Protein AF-A0A1V6C6Y3-F1 (afdb_monomer)

Radius of gyration: 15.86 Å; Cα contacts (8 Å, |Δi|>4): 71; chains: 1; bounding box: 39×16×42 Å

Secondary structure (DSSP, 8-state):
--HHHHHHHHHHHTT--HHHHHHHHHHHHHHHHHHHHHHHHHHHHH-HHHHHHHHHHHHHHHHHHHHHHHHHHHHHH-

Foldseek 3Di:
DDPLVVVLVVCVVVVHALVVLLVLLVVLVVLLVVLVVVLVVCCVPPNDVRSVVSNVVSVVSNVSSVSSNVSSVVRVVD

Structure (mmCIF, N/CA/C/O backbone):
data_AF-A0A1V6C6Y3-F1
#
_entry.id   AF-A0A1V6C6Y3-F1
#
loop_
_atom_site.group_PDB
_atom_site.id
_atom_site.type_symbol
_atom_site.label_atom_id
_atom_site.label_alt_id
_atom_site.label_comp_id
_atom_site.label_asym_id
_atom_site.label_entity_id
_atom_site.label_seq_id
_atom_site.pdbx_PDB_ins_code
_atom_site.Cartn_x
_atom_site.Cartn_y
_atom_site.Cartn_z
_atom_site.occupancy
_atom_site.B_iso_or_equiv
_atom_site.auth_seq_id
_atom_site.auth_comp_id
_atom_site.auth_asym_id
_atom_site.auth_atom_id
_atom_site.pdbx_PDB_model_num
ATOM 1 N N . MET A 1 1 ? -25.122 -11.160 10.598 1.00 54.31 1 MET A N 1
ATOM 2 C CA . MET A 1 1 ? -23.947 -10.369 11.029 1.00 54.31 1 MET A CA 1
ATOM 3 C C . MET A 1 1 ? -22.960 -10.296 9.878 1.00 54.31 1 MET A C 1
ATOM 5 O O . MET A 1 1 ? -22.626 -11.340 9.331 1.00 54.31 1 MET A O 1
ATOM 9 N N . SER A 1 2 ? -22.552 -9.093 9.469 1.00 70.75 2 SER A N 1
ATOM 10 C CA . SER A 1 2 ? -21.532 -8.917 8.426 1.00 70.75 2 SER A CA 1
ATOM 11 C C . SER A 1 2 ? -20.145 -9.256 8.992 1.00 70.75 2 SER A C 1
ATOM 13 O O . SER A 1 2 ? -19.909 -9.102 10.191 1.00 70.75 2 SER A O 1
ATOM 15 N N . LEU A 1 3 ? -19.214 -9.712 8.146 1.00 63.50 3 LEU A N 1
ATOM 16 C CA . LEU A 1 3 ? -17.823 -9.989 8.542 1.00 63.50 3 LEU A CA 1
ATOM 17 C C . LEU A 1 3 ? -17.171 -8.792 9.255 1.00 63.50 3 LEU A C 1
ATOM 19 O O . LEU A 1 3 ? -16.377 -8.971 10.176 1.00 63.50 3 LEU A O 1
ATOM 23 N N . HIS A 1 4 ? -17.556 -7.574 8.874 1.00 63.09 4 HIS A N 1
ATOM 24 C CA . HIS A 1 4 ? -17.058 -6.343 9.478 1.00 63.09 4 HIS A CA 1
ATOM 25 C C . HIS A 1 4 ? -17.590 -6.115 10.902 1.00 63.09 4 HIS A C 1
ATOM 27 O O . HIS A 1 4 ? -16.856 -5.573 11.722 1.00 63.09 4 HIS A O 1
ATOM 33 N N . ASP A 1 5 ? -18.809 -6.568 11.222 1.00 63.19 5 ASP A N 1
ATOM 34 C CA . ASP A 1 5 ? -19.363 -6.486 12.588 1.00 63.19 5 ASP A CA 1
ATOM 35 C C . ASP A 1 5 ? -18.633 -7.439 13.531 1.00 63.19 5 ASP A C 1
ATOM 37 O O . ASP A 1 5 ? -18.230 -7.053 14.624 1.00 63.19 5 ASP A O 1
ATOM 41 N N . ASN A 1 6 ? -18.362 -8.662 13.066 1.00 66.56 6 ASN A N 1
ATOM 42 C CA . ASN A 1 6 ? -17.550 -9.624 13.814 1.00 66.56 6 ASN A CA 1
ATOM 43 C C . ASN A 1 6 ? -16.125 -9.103 14.058 1.00 66.56 6 ASN A C 1
ATOM 45 O O . ASN A 1 6 ? -15.562 -9.299 15.132 1.00 66.56 6 ASN A O 1
ATOM 49 N N . LEU A 1 7 ? -15.532 -8.416 13.077 1.00 66.62 7 LEU A N 1
ATOM 50 C CA . LEU A 1 7 ? -14.204 -7.815 13.220 1.00 66.62 7 LEU A CA 1
ATOM 51 C C . LEU A 1 7 ? -14.199 -6.612 14.172 1.00 66.62 7 LEU A C 1
ATOM 53 O O . LEU A 1 7 ? -13.262 -6.485 14.958 1.00 66.62 7 LEU A O 1
ATOM 57 N N . ALA A 1 8 ? -15.231 -5.766 14.144 1.00 64.06 8 ALA A N 1
ATOM 58 C CA . ALA A 1 8 ? -15.385 -4.649 15.077 1.00 64.06 8 ALA A CA 1
ATOM 59 C C . ALA A 1 8 ? -15.594 -5.137 16.521 1.00 64.06 8 ALA A C 1
ATOM 61 O O . ALA A 1 8 ? -14.966 -4.627 17.451 1.00 64.06 8 ALA A O 1
ATOM 62 N N . GLN A 1 9 ? -16.398 -6.184 16.712 1.00 67.44 9 GLN A N 1
ATOM 63 C CA . GLN A 1 9 ? -16.609 -6.803 18.018 1.00 67.44 9 GLN A CA 1
ATOM 64 C C . GLN A 1 9 ? -15.325 -7.462 18.545 1.00 67.44 9 GLN A C 1
ATOM 66 O O . GLN A 1 9 ? -14.911 -7.202 19.673 1.00 67.44 9 GLN A O 1
ATOM 71 N N . LYS A 1 10 ? -14.604 -8.204 17.695 1.00 67.00 10 LYS A N 1
ATOM 72 C CA . LYS A 1 10 ? -13.306 -8.811 18.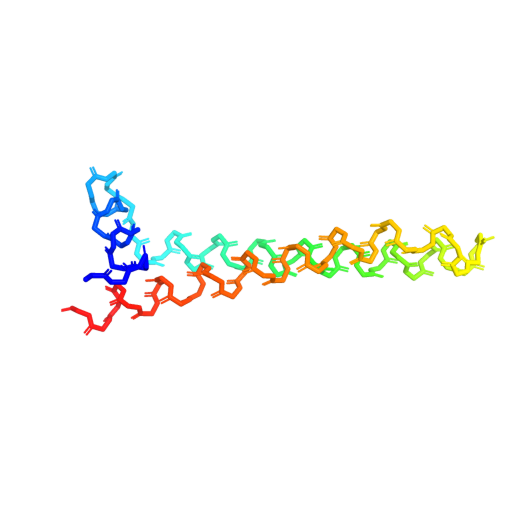037 1.00 67.00 10 LYS A CA 1
ATOM 73 C C . LYS A 1 10 ? -12.212 -7.775 18.318 1.00 67.00 10 LYS A C 1
ATOM 75 O O . LYS A 1 10 ? -11.301 -8.020 19.107 1.00 67.00 10 LYS A O 1
ATOM 80 N N . ALA A 1 11 ? -12.273 -6.614 17.668 1.00 64.00 11 ALA A N 1
ATOM 81 C CA . ALA A 1 11 ? -11.389 -5.490 17.950 1.00 64.00 11 ALA A CA 1
ATOM 82 C C . ALA A 1 11 ? -11.633 -4.912 19.351 1.00 64.00 11 ALA A C 1
ATOM 84 O O . ALA A 1 11 ? -10.666 -4.696 20.084 1.00 64.00 11 ALA A O 1
ATOM 85 N N . ARG A 1 12 ? -12.906 -4.746 19.740 1.00 65.50 12 ARG A N 1
ATOM 86 C CA . ARG A 1 12 ? -13.295 -4.336 21.099 1.00 65.50 12 ARG A CA 1
ATOM 87 C C . ARG A 1 12 ? -12.845 -5.344 22.152 1.00 65.50 12 ARG A C 1
ATOM 89 O O . ARG A 1 12 ? -12.252 -4.937 23.144 1.00 65.50 12 ARG A O 1
ATOM 96 N N . GLU A 1 13 ? -13.033 -6.641 21.909 1.00 70.81 13 GLU A N 1
ATOM 97 C CA . GLU A 1 13 ? -12.556 -7.710 22.805 1.00 70.81 13 GLU A CA 1
ATOM 98 C C . GLU A 1 13 ? -11.032 -7.690 23.004 1.00 70.81 13 GLU A C 1
ATOM 100 O O . GLU A 1 13 ? -10.533 -8.075 24.057 1.00 70.81 13 GLU A O 1
ATOM 105 N N . LYS A 1 14 ? -10.277 -7.202 22.011 1.00 72.50 14 LYS A N 1
ATOM 106 C CA . LYS A 1 14 ? -8.821 -7.013 22.098 1.00 72.50 14 LYS A CA 1
ATOM 107 C C . LYS A 1 14 ? -8.393 -5.642 22.639 1.00 72.50 14 LYS A C 1
ATOM 109 O O . LYS A 1 14 ? -7.200 -5.349 22.622 1.00 72.50 14 LYS A O 1
ATOM 114 N N . GLY A 1 15 ? -9.328 -4.796 23.076 1.00 71.12 15 GLY A N 1
ATOM 115 C CA . GLY A 1 15 ? -9.044 -3.442 23.566 1.00 71.12 15 GLY A CA 1
ATOM 116 C C . GLY A 1 15 ? -8.572 -2.460 22.487 1.00 71.12 15 GLY A C 1
ATOM 117 O O . GLY A 1 15 ? -8.081 -1.381 22.813 1.00 71.12 15 GLY A O 1
ATOM 118 N N . LYS A 1 16 ? -8.703 -2.809 21.201 1.00 69.19 16 LYS A N 1
ATOM 119 C CA . LYS A 1 16 ? -8.296 -1.942 20.091 1.00 69.19 16 LYS A CA 1
ATOM 120 C C . LYS A 1 16 ? -9.384 -0.926 19.769 1.00 69.19 16 LYS A C 1
ATOM 122 O O . LYS A 1 16 ? -10.554 -1.274 19.628 1.00 69.19 16 LYS A O 1
ATOM 127 N N . THR A 1 17 ? -8.988 0.331 19.599 1.00 69.50 17 THR A N 1
ATOM 128 C CA . THR A 1 17 ? -9.907 1.454 19.349 1.00 69.50 17 THR A CA 1
ATOM 129 C C . THR A 1 17 ? -9.936 1.861 17.876 1.00 69.50 17 THR A C 1
ATOM 131 O O . THR A 1 17 ? -9.015 1.569 17.112 1.00 69.50 17 THR A O 1
ATOM 134 N N . ALA A 1 18 ? -10.977 2.595 17.464 1.00 65.50 18 ALA A N 1
ATOM 135 C CA . ALA A 1 18 ? -11.131 3.108 16.096 1.00 65.50 18 ALA A CA 1
ATOM 136 C C . ALA A 1 18 ? -9.909 3.918 15.598 1.00 65.50 18 ALA A C 1
ATOM 138 O O . ALA A 1 18 ? -9.589 3.909 14.405 1.00 65.50 18 ALA A O 1
ATOM 139 N N . SER A 1 19 ? -9.190 4.576 16.514 1.00 66.88 19 SER A N 1
ATOM 140 C CA . SER A 1 19 ? -7.950 5.306 16.225 1.00 66.88 19 SER A CA 1
ATOM 141 C C . SER A 1 19 ? -6.830 4.381 15.728 1.00 66.88 19 SER A C 1
ATOM 143 O O . SER A 1 19 ? -6.139 4.702 14.760 1.00 66.88 19 SER A O 1
ATOM 145 N N . GLU A 1 20 ? -6.692 3.182 16.302 1.00 69.19 20 GLU A N 1
ATOM 146 C CA . GLU A 1 20 ? -5.676 2.214 15.871 1.00 69.19 20 GLU A CA 1
ATOM 147 C C . GLU A 1 20 ? -5.949 1.661 14.469 1.00 69.19 20 GLU A C 1
ATOM 149 O O . GLU A 1 20 ? -5.018 1.497 13.680 1.00 69.19 20 GLU A O 1
ATOM 154 N N . PHE A 1 21 ? -7.217 1.422 14.125 1.00 67.31 21 PHE A N 1
ATOM 155 C CA . PHE A 1 21 ? -7.606 0.989 12.776 1.00 67.31 21 PHE A CA 1
ATOM 156 C C . PHE A 1 21 ? -7.435 2.102 11.743 1.00 67.31 21 PHE A C 1
ATOM 158 O O . PHE A 1 21 ? -7.027 1.840 10.611 1.00 67.31 21 PHE A O 1
ATOM 165 N N . THR A 1 22 ? -7.661 3.353 12.149 1.00 70.88 22 THR A N 1
ATOM 166 C CA . THR A 1 22 ? -7.365 4.524 11.315 1.00 70.88 22 THR A CA 1
ATOM 167 C C . THR A 1 22 ? -5.863 4.632 11.050 1.00 70.88 22 THR A C 1
ATOM 169 O O . THR A 1 22 ? -5.445 4.789 9.904 1.00 70.88 22 THR A O 1
ATOM 172 N N . LYS A 1 23 ? -5.030 4.465 12.084 1.00 73.56 23 LYS A N 1
ATOM 173 C CA . LYS A 1 23 ? -3.568 4.476 11.951 1.00 73.56 23 LYS A CA 1
ATOM 174 C C . LYS A 1 23 ? -3.055 3.319 11.086 1.00 73.56 23 LYS A C 1
ATOM 176 O O . LYS A 1 23 ? -2.176 3.522 10.253 1.00 73.56 23 LYS A O 1
ATOM 181 N N . ALA A 1 24 ? -3.629 2.123 11.228 1.00 71.44 24 ALA A N 1
ATOM 182 C CA . ALA A 1 24 ? -3.323 0.984 10.364 1.00 71.44 24 ALA A CA 1
ATOM 183 C C . ALA A 1 24 ? -3.681 1.278 8.899 1.00 71.44 24 ALA A C 1
ATOM 185 O O . ALA A 1 24 ? -2.860 1.055 8.012 1.00 71.44 24 ALA A O 1
ATOM 186 N N . SER A 1 25 ? -4.858 1.859 8.646 1.00 68.88 25 SER A N 1
ATOM 187 C CA . SER A 1 25 ? -5.273 2.273 7.303 1.00 68.88 25 SER A CA 1
ATOM 188 C C . SER A 1 25 ? -4.294 3.264 6.665 1.00 68.88 25 SER A C 1
ATOM 190 O O . SER A 1 25 ? -3.909 3.083 5.508 1.00 68.88 25 SER A O 1
ATOM 192 N N . GLN A 1 26 ? -3.836 4.261 7.430 1.00 74.00 26 GLN A N 1
ATOM 193 C CA . GLN A 1 26 ? -2.837 5.231 6.973 1.00 74.00 26 GLN A CA 1
ATOM 194 C C . GLN A 1 26 ? -1.480 4.578 6.686 1.00 74.00 26 GLN A C 1
ATOM 196 O O . GLN A 1 26 ? -0.865 4.878 5.665 1.00 74.00 26 GLN A O 1
ATOM 201 N N . ASN A 1 27 ? -1.030 3.645 7.530 1.00 77.56 27 ASN A N 1
ATOM 202 C CA . ASN A 1 27 ? 0.195 2.885 7.271 1.00 77.56 27 ASN A CA 1
ATOM 203 C C . ASN A 1 27 ? 0.094 2.061 5.980 1.00 77.56 27 ASN A C 1
ATOM 205 O O . ASN A 1 27 ? 1.034 2.055 5.187 1.00 77.56 27 ASN A O 1
ATOM 209 N N . HIS A 1 28 ? -1.044 1.407 5.735 1.00 76.88 28 HIS A N 1
ATOM 210 C CA . HIS A 1 28 ? -1.278 0.676 4.489 1.00 76.88 28 HIS A CA 1
ATOM 211 C C . HIS A 1 28 ? -1.342 1.611 3.275 1.00 76.88 28 HIS A C 1
ATOM 213 O O . HIS A 1 28 ? -0.796 1.275 2.228 1.00 76.88 28 HIS A O 1
ATOM 219 N N . ALA A 1 29 ? -1.931 2.803 3.411 1.00 73.88 29 ALA A N 1
ATOM 220 C CA .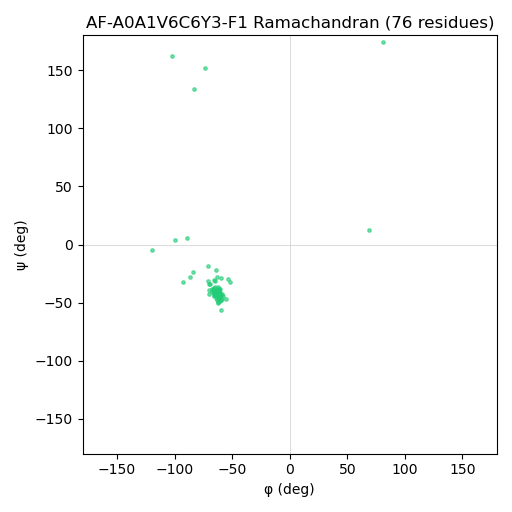 ALA A 1 29 ? -1.927 3.813 2.355 1.00 73.88 29 ALA A CA 1
ATOM 221 C C . ALA A 1 29 ? -0.503 4.304 2.035 1.00 73.88 29 ALA A C 1
ATOM 223 O O . ALA A 1 29 ? -0.144 4.423 0.866 1.00 73.88 29 ALA A O 1
ATOM 224 N N . ASN A 1 30 ? 0.335 4.525 3.052 1.00 77.44 30 ASN A N 1
ATOM 225 C CA . ASN A 1 30 ? 1.734 4.899 2.848 1.00 77.44 30 ASN A CA 1
ATOM 226 C C . ASN A 1 30 ? 2.531 3.765 2.177 1.00 77.44 30 ASN A C 1
ATOM 228 O O . ASN A 1 30 ? 3.297 4.004 1.247 1.00 77.44 30 ASN A O 1
ATOM 232 N N . ALA A 1 31 ? 2.291 2.514 2.582 1.00 74.00 31 ALA A N 1
ATOM 233 C CA . ALA A 1 31 ? 2.886 1.344 1.940 1.00 74.00 31 ALA A CA 1
ATOM 234 C C . ALA A 1 31 ? 2.479 1.227 0.461 1.00 74.00 31 ALA A C 1
ATOM 236 O O . ALA A 1 31 ? 3.332 0.954 -0.380 1.00 74.00 31 ALA A O 1
ATOM 237 N N . THR A 1 32 ? 1.214 1.500 0.122 1.00 75.06 32 THR A N 1
ATOM 238 C CA . THR A 1 32 ? 0.751 1.557 -1.274 1.00 75.06 32 THR A CA 1
ATOM 239 C C . THR A 1 32 ? 1.569 2.548 -2.096 1.00 75.06 32 THR A C 1
ATOM 241 O O . THR A 1 32 ? 2.016 2.206 -3.189 1.00 75.06 32 THR A O 1
ATOM 244 N N . TRP A 1 33 ? 1.795 3.760 -1.581 1.00 80.00 33 TRP A N 1
ATOM 245 C CA . TRP A 1 33 ? 2.603 4.765 -2.277 1.00 80.00 33 TRP A CA 1
ATOM 246 C C . TRP A 1 33 ? 4.043 4.299 -2.489 1.00 80.00 33 TRP A C 1
ATOM 248 O O . TRP A 1 33 ? 4.573 4.443 -3.588 1.00 80.00 33 TRP A O 1
ATOM 258 N N . VAL A 1 34 ? 4.652 3.671 -1.481 1.00 83.75 34 VAL A N 1
ATOM 259 C CA . VAL A 1 34 ? 5.993 3.081 -1.607 1.00 83.75 34 VAL A CA 1
ATOM 260 C C . VAL A 1 34 ? 6.022 2.005 -2.695 1.00 83.75 34 VAL A C 1
ATOM 262 O O . VAL A 1 34 ? 6.893 2.040 -3.564 1.00 83.75 34 VAL A O 1
ATOM 265 N N . PHE A 1 35 ? 5.056 1.083 -2.708 1.00 78.06 35 PHE A N 1
ATOM 266 C CA . PHE A 1 35 ? 4.983 0.041 -3.734 1.00 78.06 35 PHE A CA 1
ATOM 267 C C . PHE A 1 35 ? 4.730 0.604 -5.134 1.00 78.06 35 PHE A C 1
ATOM 269 O O . PHE A 1 35 ? 5.318 0.103 -6.089 1.00 78.06 35 PHE A O 1
ATOM 276 N N . LEU A 1 36 ? 3.928 1.663 -5.269 1.00 78.25 36 LEU A N 1
ATOM 277 C CA . LEU A 1 36 ? 3.725 2.354 -6.545 1.00 78.25 36 LEU A CA 1
ATOM 278 C C . LEU A 1 36 ? 5.010 3.013 -7.056 1.00 78.25 36 LEU A C 1
ATOM 280 O O . LEU A 1 36 ? 5.320 2.900 -8.241 1.00 78.25 36 LEU A O 1
ATOM 284 N N . ILE A 1 37 ? 5.786 3.652 -6.177 1.00 87.06 37 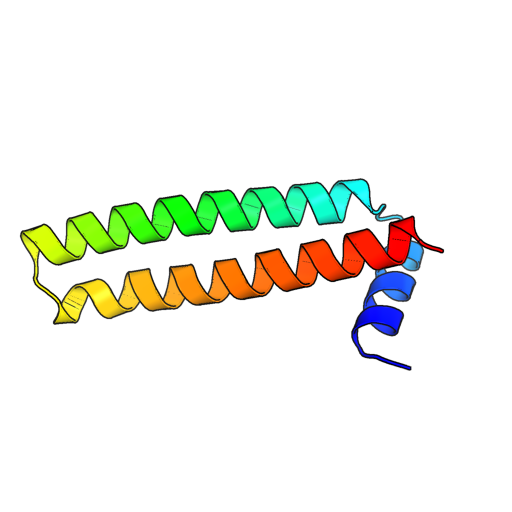ILE A N 1
ATOM 285 C CA . ILE A 1 37 ? 7.083 4.238 -6.543 1.00 87.06 37 ILE A CA 1
ATOM 286 C C . ILE A 1 37 ? 8.053 3.138 -6.988 1.00 87.06 37 ILE A C 1
ATOM 288 O O . ILE A 1 37 ? 8.657 3.248 -8.054 1.00 87.06 37 ILE A O 1
ATOM 292 N N . ILE A 1 38 ? 8.163 2.047 -6.223 1.00 83.50 38 ILE A N 1
ATOM 293 C CA . ILE A 1 38 ? 9.005 0.896 -6.582 1.00 83.50 38 ILE A CA 1
ATOM 294 C C . ILE A 1 38 ? 8.555 0.297 -7.918 1.00 83.50 38 ILE A C 1
ATOM 296 O O . ILE A 1 38 ? 9.393 0.012 -8.769 1.00 83.50 38 ILE A O 1
ATOM 300 N N . ALA A 1 39 ? 7.248 0.144 -8.139 1.00 77.12 39 ALA A N 1
ATOM 301 C CA . ALA A 1 39 ? 6.708 -0.330 -9.407 1.00 77.12 39 ALA A CA 1
ATOM 302 C C . ALA A 1 39 ? 7.104 0.578 -10.575 1.00 77.12 39 ALA A C 1
ATOM 304 O O . ALA A 1 39 ? 7.516 0.069 -11.615 1.00 77.12 39 ALA A O 1
ATOM 305 N N . GLY A 1 40 ? 7.040 1.901 -10.396 1.00 80.31 40 GLY A N 1
ATOM 306 C CA . GLY A 1 40 ? 7.498 2.873 -11.389 1.00 80.31 40 GLY A CA 1
ATOM 307 C C . GLY A 1 40 ? 8.991 2.740 -11.700 1.00 80.31 40 GLY A C 1
ATOM 308 O O . GLY A 1 40 ? 9.371 2.710 -12.869 1.00 80.31 40 GLY A O 1
ATOM 309 N N . ILE A 1 41 ? 9.83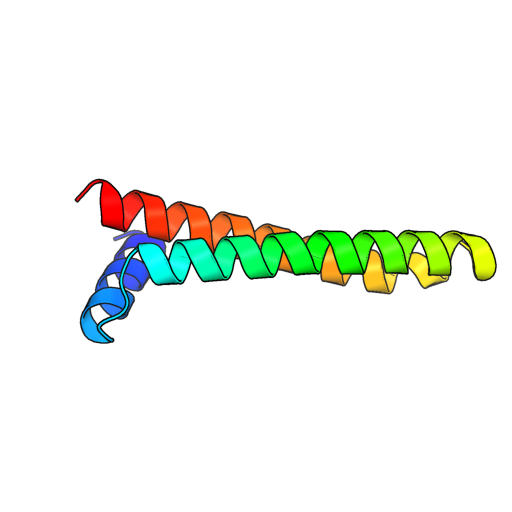3 2.580 -10.673 1.00 88.06 41 ILE A N 1
ATOM 31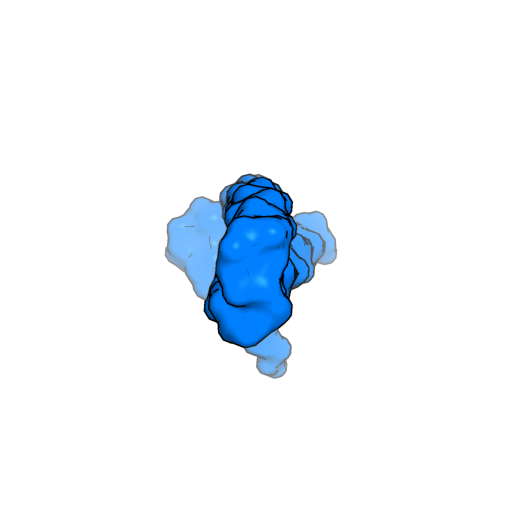0 C CA . ILE A 1 41 ? 11.281 2.367 -10.830 1.00 88.06 41 ILE A CA 1
ATOM 311 C C . ILE A 1 41 ? 11.554 1.065 -11.594 1.00 88.06 41 ILE A C 1
ATOM 313 O O . ILE A 1 41 ? 12.283 1.063 -12.584 1.00 88.06 41 ILE A O 1
ATOM 317 N N . VAL A 1 42 ? 10.946 -0.046 -11.171 1.00 83.25 42 VAL A N 1
ATOM 318 C CA . VAL A 1 42 ? 11.123 -1.350 -11.827 1.00 83.25 42 VAL A CA 1
ATOM 319 C C . VAL A 1 42 ? 10.632 -1.298 -13.272 1.00 83.25 42 VAL A C 1
ATOM 321 O O . VAL A 1 42 ? 11.298 -1.826 -14.161 1.00 83.25 42 VAL A O 1
ATOM 324 N N . TRP A 1 43 ? 9.510 -0.626 -13.532 1.00 80.12 43 TRP A N 1
ATOM 325 C CA . TRP A 1 43 ? 9.003 -0.448 -14.887 1.00 80.12 43 TRP A CA 1
ATOM 326 C C . TRP A 1 43 ? 9.985 0.325 -15.770 1.00 80.12 43 TRP A C 1
ATOM 328 O O . TRP A 1 43 ? 10.244 -0.104 -16.894 1.00 80.12 43 TRP A O 1
ATOM 338 N N . TYR A 1 44 ? 10.563 1.413 -15.253 1.00 84.06 44 TYR A N 1
ATOM 339 C CA . TYR A 1 44 ? 11.502 2.259 -15.988 1.00 84.06 44 TYR A CA 1
ATOM 340 C C . TYR A 1 44 ? 12.787 1.515 -16.388 1.00 84.06 44 TYR A C 1
ATOM 342 O O . TYR A 1 44 ? 13.245 1.654 -17.519 1.00 84.06 44 TYR A O 1
ATOM 350 N N . PHE A 1 45 ? 13.351 0.697 -15.492 1.00 84.50 45 PHE A N 1
ATOM 351 C CA . PHE A 1 45 ? 14.632 0.015 -15.732 1.00 84.50 45 PHE A CA 1
ATOM 352 C C . PHE A 1 45 ? 14.506 -1.395 -16.335 1.00 84.50 45 PHE A C 1
ATOM 354 O O . PHE A 1 45 ? 15.376 -1.809 -17.097 1.00 84.50 45 PHE A O 1
ATOM 361 N N . TRP A 1 46 ? 13.446 -2.142 -16.012 1.00 84.38 46 TRP A N 1
ATOM 362 C CA . TRP A 1 46 ? 13.285 -3.556 -16.394 1.00 84.38 46 TRP A CA 1
ATOM 363 C C . TRP A 1 46 ? 12.050 -3.838 -17.261 1.00 84.38 46 TRP A C 1
ATOM 365 O O . TRP A 1 46 ? 11.868 -4.961 -17.740 1.00 84.38 46 TRP A O 1
ATOM 375 N N . GLY A 1 47 ? 11.203 -2.839 -17.509 1.00 79.38 47 GLY A N 1
ATOM 376 C CA . GLY A 1 47 ? 10.011 -2.976 -18.339 1.00 79.38 47 GLY A CA 1
ATOM 377 C C . GLY A 1 47 ? 8.808 -3.599 -17.620 1.00 79.38 47 GLY A C 1
ATOM 378 O O . GLY A 1 47 ? 8.853 -4.021 -16.464 1.00 79.38 47 GLY A O 1
ATOM 379 N N . TRP A 1 48 ? 7.672 -3.627 -18.325 1.00 76.00 48 TRP A N 1
ATOM 380 C CA . TRP A 1 48 ? 6.348 -3.876 -17.734 1.00 76.00 48 TRP A CA 1
ATOM 381 C C . TRP A 1 48 ? 6.185 -5.269 -17.105 1.00 76.00 48 TRP A C 1
ATOM 383 O O . TRP A 1 48 ? 5.436 -5.419 -16.144 1.00 76.00 48 TRP A O 1
ATOM 393 N N . LYS A 1 49 ? 6.919 -6.281 -17.593 1.00 83.75 49 LYS A N 1
ATOM 394 C CA . LYS A 1 49 ? 6.850 -7.660 -17.076 1.00 83.75 49 LYS A CA 1
ATOM 395 C C . LYS A 1 49 ? 7.302 -7.762 -15.615 1.00 83.75 49 LYS A C 1
ATOM 397 O O . LYS A 1 49 ? 6.685 -8.486 -14.841 1.00 83.75 49 LYS A O 1
ATOM 402 N N . TRP A 1 50 ? 8.343 -7.020 -15.233 1.00 77.94 50 TRP A N 1
ATOM 403 C CA . TRP A 1 50 ? 8.887 -7.042 -13.870 1.00 77.94 50 TRP A CA 1
ATOM 404 C C . TRP A 1 50 ? 8.129 -6.111 -12.916 1.00 77.94 50 TRP A C 1
ATOM 406 O O . TRP A 1 50 ? 8.089 -6.364 -11.714 1.00 77.94 50 TRP A O 1
ATOM 416 N N . ALA A 1 51 ? 7.458 -5.085 -13.445 1.00 74.94 51 ALA A N 1
ATOM 417 C CA . ALA A 1 51 ? 6.642 -4.155 -12.664 1.00 74.94 51 ALA A CA 1
ATOM 418 C C . ALA A 1 51 ? 5.341 -4.778 -12.122 1.00 74.94 51 ALA A C 1
ATOM 420 O O . ALA A 1 51 ? 4.767 -4.265 -11.164 1.00 74.94 51 ALA A O 1
ATOM 421 N N . LEU A 1 52 ? 4.884 -5.905 -12.680 1.00 79.50 52 LEU A N 1
ATOM 422 C CA . LEU A 1 52 ? 3.660 -6.582 -12.235 1.00 79.50 52 LEU A CA 1
ATOM 423 C C . LEU A 1 52 ? 3.724 -7.033 -10.768 1.00 79.50 52 LEU A C 1
ATOM 425 O O . LEU A 1 52 ? 2.736 -6.900 -10.052 1.00 79.50 52 LEU A O 1
ATOM 429 N N . MET A 1 53 ? 4.879 -7.516 -10.298 1.00 80.94 53 MET A N 1
ATOM 430 C CA . MET A 1 53 ? 5.046 -7.950 -8.904 1.00 80.94 53 MET A CA 1
ATOM 431 C C . MET A 1 53 ? 4.788 -6.822 -7.885 1.00 80.94 53 MET A C 1
ATOM 433 O O . MET A 1 53 ? 3.911 -6.987 -7.033 1.00 80.94 53 MET A O 1
ATOM 437 N N . PRO A 1 54 ? 5.480 -5.668 -7.950 1.00 77.12 54 PRO A N 1
ATOM 438 C CA . PRO A 1 54 ? 5.224 -4.569 -7.020 1.00 77.12 54 PRO A CA 1
ATOM 439 C C . PRO A 1 54 ? 3.828 -3.946 -7.191 1.00 77.12 54 PRO A C 1
ATOM 441 O O . PRO A 1 54 ? 3.237 -3.532 -6.196 1.00 77.12 54 PRO A O 1
ATOM 444 N N . ILE A 1 55 ? 3.249 -3.949 -8.401 1.00 77.62 55 ILE A N 1
ATOM 445 C CA . ILE A 1 55 ? 1.862 -3.496 -8.626 1.00 77.62 55 ILE A CA 1
ATOM 446 C C . ILE A 1 55 ? 0.863 -4.363 -7.850 1.00 77.62 55 ILE A C 1
ATOM 448 O O . ILE A 1 55 ? -0.009 -3.830 -7.164 1.00 77.62 55 ILE A O 1
ATOM 452 N N . VAL A 1 56 ? 0.992 -5.692 -7.914 1.00 84.44 56 VAL A N 1
ATOM 453 C CA . VAL A 1 56 ? 0.098 -6.613 -7.191 1.00 84.44 56 VAL A CA 1
ATOM 454 C C . VAL A 1 56 ? 0.206 -6.413 -5.677 1.00 84.44 56 VAL A C 1
ATOM 456 O O . VAL A 1 56 ? -0.817 -6.364 -4.995 1.00 84.44 56 VAL A O 1
ATOM 459 N N . LEU A 1 57 ? 1.418 -6.229 -5.147 1.00 77.94 57 LEU A N 1
ATOM 460 C CA . LEU A 1 57 ? 1.618 -5.939 -3.722 1.00 77.94 57 LEU A CA 1
ATOM 461 C C . LEU A 1 57 ? 0.965 -4.613 -3.305 1.00 77.94 57 LEU A C 1
ATOM 463 O O . LEU A 1 57 ? 0.295 -4.564 -2.272 1.00 77.94 57 LEU A O 1
ATOM 467 N N . GLY A 1 58 ? 1.084 -3.571 -4.133 1.00 74.25 58 GLY A N 1
ATOM 468 C CA . GLY A 1 58 ? 0.409 -2.290 -3.910 1.00 74.25 58 GLY A CA 1
ATOM 469 C C . GLY A 1 58 ? -1.121 -2.399 -3.929 1.00 74.25 58 GLY A C 1
ATOM 470 O O . GLY A 1 58 ? -1.804 -1.762 -3.131 1.00 74.25 58 GLY A O 1
ATOM 471 N N . LEU A 1 59 ? -1.696 -3.247 -4.787 1.00 78.19 59 LEU A N 1
ATOM 472 C CA . LEU A 1 59 ? -3.146 -3.477 -4.803 1.00 78.19 59 LEU A CA 1
ATOM 473 C C . LEU A 1 59 ? -3.640 -4.170 -3.524 1.00 78.19 59 LEU A C 1
ATOM 475 O 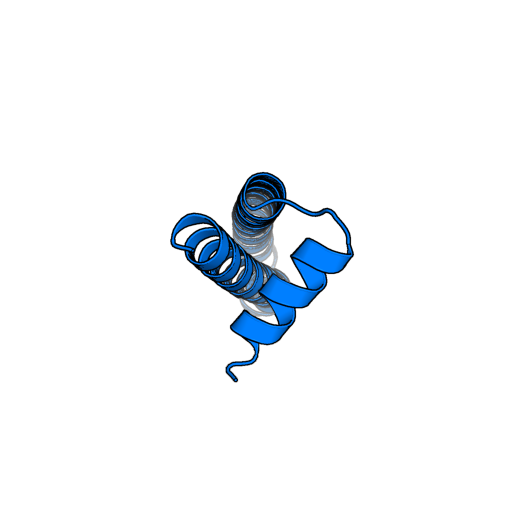O . LEU A 1 59 ? -4.693 -3.811 -2.993 1.00 78.19 59 LEU A O 1
ATOM 479 N N . ILE A 1 60 ? -2.873 -5.120 -2.984 1.00 81.00 60 ILE A N 1
ATOM 480 C CA . ILE A 1 60 ? -3.214 -5.793 -1.721 1.00 81.00 60 ILE A CA 1
ATOM 481 C C . ILE A 1 60 ? -3.230 -4.786 -0.562 1.00 81.00 60 ILE A C 1
ATOM 483 O O . ILE A 1 60 ? -4.143 -4.813 0.270 1.00 81.00 60 ILE A O 1
ATOM 487 N N . THR A 1 61 ? -2.269 -3.859 -0.517 1.00 75.50 61 THR A N 1
ATOM 488 C CA . THR A 1 61 ? -2.205 -2.842 0.543 1.00 75.50 61 THR A CA 1
ATOM 489 C C . THR A 1 61 ? -3.345 -1.828 0.438 1.00 75.50 61 THR A C 1
ATOM 491 O O . THR A 1 61 ? -3.883 -1.417 1.468 1.00 75.50 61 THR A O 1
ATOM 494 N N . VAL A 1 62 ? -3.802 -1.488 -0.774 1.00 76.25 62 VAL A N 1
ATOM 495 C CA . VAL A 1 62 ? -5.016 -0.672 -0.982 1.00 76.25 62 VAL A CA 1
ATOM 496 C C . VAL A 1 62 ? -6.247 -1.357 -0.396 1.00 76.25 62 VAL A C 1
ATOM 498 O O . VAL A 1 62 ? -6.989 -0.740 0.368 1.00 76.25 62 VAL A O 1
ATOM 501 N N . LEU A 1 63 ? -6.455 -2.641 -0.699 1.00 78.31 63 LEU A N 1
ATOM 502 C CA . LEU A 1 63 ? -7.608 -3.391 -0.191 1.00 78.31 63 LEU A CA 1
ATOM 503 C C . LEU A 1 63 ? -7.594 -3.500 1.343 1.00 78.31 63 LEU A C 1
ATOM 505 O O . LEU A 1 63 ? -8.639 -3.363 1.990 1.00 78.31 63 LEU A O 1
ATOM 509 N N . GLN A 1 64 ? -6.412 -3.679 1.942 1.00 75.69 64 GLN A N 1
ATOM 510 C CA . GLN A 1 64 ? -6.241 -3.652 3.399 1.00 75.69 64 GLN A CA 1
ATOM 511 C C . GLN A 1 64 ? -6.521 -2.271 4.005 1.00 75.69 64 GLN A C 1
ATOM 513 O O . GLN A 1 64 ? -7.155 -2.184 5.061 1.00 75.69 64 GLN A O 1
ATOM 518 N N . SER A 1 65 ? -6.099 -1.193 3.339 1.00 73.50 65 SER A N 1
ATOM 519 C CA . SER A 1 65 ? -6.376 0.183 3.767 1.00 73.50 65 SER A CA 1
ATOM 520 C C . SER A 1 65 ? -7.884 0.466 3.780 1.00 73.50 65 SER A C 1
ATOM 522 O O . SER A 1 65 ? -8.423 0.867 4.812 1.00 73.50 65 SER A O 1
ATOM 524 N N . ILE A 1 66 ? -8.599 0.142 2.694 1.00 78.38 66 ILE A N 1
ATOM 525 C CA . ILE A 1 66 ? -10.060 0.325 2.592 1.00 78.38 66 ILE A CA 1
ATOM 526 C C . ILE A 1 66 ? -10.789 -0.465 3.685 1.00 78.38 66 ILE A C 1
ATOM 528 O O . ILE A 1 66 ? -11.648 0.081 4.381 1.00 78.38 66 ILE A O 1
ATOM 532 N N . SER A 1 67 ? -10.411 -1.730 3.881 1.00 72.69 67 SER A N 1
ATOM 533 C CA . SER A 1 67 ? -11.014 -2.588 4.908 1.00 72.6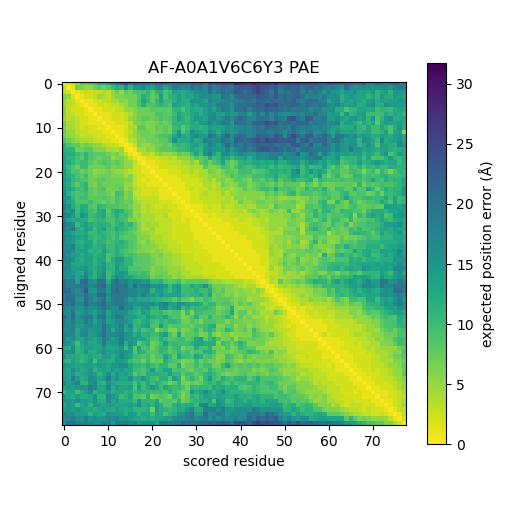9 67 SER A CA 1
ATOM 534 C C . SER A 1 67 ? -10.818 -2.015 6.316 1.00 72.69 67 SER A C 1
ATOM 536 O O . SER A 1 67 ? -11.754 -1.995 7.115 1.00 72.69 67 SER A O 1
ATOM 538 N N . SER A 1 68 ? -9.623 -1.491 6.606 1.00 69.75 68 SER A N 1
ATOM 539 C CA . SER A 1 68 ? -9.291 -0.883 7.901 1.00 69.75 68 SER A CA 1
ATOM 540 C C . SER A 1 68 ? -10.069 0.415 8.146 1.00 69.75 68 SER A C 1
ATOM 542 O O . SER A 1 68 ? -10.587 0.623 9.244 1.00 69.75 68 SER A O 1
ATOM 544 N N . THR A 1 69 ? -10.221 1.258 7.120 1.00 73.75 69 THR A N 1
ATOM 545 C CA . THR A 1 69 ? -11.034 2.485 7.185 1.00 73.75 69 THR A CA 1
ATOM 546 C C . THR A 1 69 ? -12.505 2.179 7.449 1.00 73.75 69 THR A C 1
ATOM 548 O O . THR A 1 69 ? -13.127 2.823 8.291 1.00 73.75 69 THR A O 1
ATOM 551 N N . MET A 1 70 ? -13.066 1.179 6.766 1.00 73.88 70 MET A N 1
ATOM 552 C CA . MET A 1 70 ? -14.477 0.815 6.910 1.00 73.88 70 MET A CA 1
ATOM 553 C C . MET A 1 70 ? -14.792 0.287 8.319 1.00 73.88 70 MET A C 1
ATOM 555 O O . MET A 1 70 ? -15.809 0.654 8.908 1.00 73.88 70 MET A O 1
ATOM 559 N N . ILE A 1 71 ? -13.892 -0.518 8.896 1.00 72.62 71 ILE A N 1
ATOM 560 C CA . ILE A 1 71 ? -14.007 -0.993 10.285 1.00 72.62 71 ILE A CA 1
ATOM 561 C C . ILE A 1 71 ? -13.911 0.184 11.268 1.00 72.62 71 ILE A C 1
ATOM 563 O O . ILE A 1 71 ? -14.713 0.275 12.197 1.00 72.62 71 ILE A O 1
ATOM 567 N N . ALA A 1 72 ? -12.977 1.117 11.047 1.00 70.94 72 ALA A N 1
ATOM 568 C CA . ALA A 1 72 ? -12.835 2.309 11.882 1.00 70.94 72 ALA A CA 1
ATOM 569 C C . ALA A 1 72 ? -14.086 3.206 11.851 1.00 70.94 72 ALA A C 1
ATOM 571 O O . ALA A 1 72 ? -14.502 3.708 12.893 1.00 70.94 72 ALA A O 1
ATOM 572 N N . GLN A 1 73 ? -14.711 3.383 10.682 1.00 70.44 73 GLN A N 1
ATOM 573 C CA . GLN A 1 73 ? -15.951 4.152 10.542 1.00 70.44 73 GLN A CA 1
ATOM 574 C C . GLN A 1 73 ? -17.134 3.497 11.262 1.00 70.44 73 GLN A C 1
ATOM 576 O O . GLN A 1 73 ? -17.893 4.205 11.919 1.00 70.44 73 GLN A O 1
ATOM 581 N N . ARG A 1 74 ? -17.274 2.164 11.206 1.00 70.12 74 ARG A N 1
ATOM 582 C CA . ARG A 1 74 ? -18.309 1.451 11.977 1.00 70.12 74 ARG A CA 1
ATOM 583 C C . ARG A 1 74 ? -18.128 1.618 13.481 1.00 70.12 74 ARG A C 1
ATOM 585 O O . ARG A 1 74 ? -19.083 1.958 14.158 1.00 70.12 74 ARG A O 1
ATOM 592 N N . LEU A 1 75 ? -16.902 1.469 13.984 1.00 64.19 75 LEU A N 1
ATOM 593 C CA . LEU A 1 75 ? -16.598 1.664 15.408 1.00 64.19 75 LEU A CA 1
ATOM 594 C C . LEU A 1 75 ? -16.818 3.104 15.897 1.00 64.19 75 LEU A C 1
ATOM 596 O O . LEU A 1 75 ? -16.935 3.308 17.099 1.00 64.19 75 LEU A O 1
ATOM 600 N N . LYS A 1 76 ? -16.804 4.093 14.994 1.00 65.25 76 LYS A N 1
ATOM 601 C CA . LYS A 1 76 ? -17.037 5.509 15.309 1.00 65.25 76 LYS A CA 1
ATOM 602 C C . LYS A 1 76 ? -18.525 5.890 15.298 1.00 65.25 76 LYS A C 1
ATOM 604 O O . LYS A 1 76 ? -18.891 6.855 15.958 1.00 65.25 76 LYS A O 1
ATOM 609 N N . ASN A 1 77 ? -19.337 5.182 14.513 1.00 57.66 77 ASN A N 1
ATOM 610 C CA . ASN A 1 77 ? -20.762 5.467 14.321 1.00 57.66 77 ASN A CA 1
ATOM 611 C C . ASN A 1 77 ? -21.690 4.567 15.168 1.00 57.66 77 ASN A C 1
ATOM 613 O O . ASN A 1 77 ? -22.906 4.665 15.015 1.00 57.66 77 ASN A O 1
ATOM 617 N N . GLU A 1 78 ? -21.132 3.703 16.020 1.00 49.34 78 GLU A N 1
ATOM 618 C CA . GLU A 1 78 ? -21.823 3.050 17.145 1.00 49.34 78 GLU A CA 1
ATOM 619 C C . GLU A 1 78 ? -21.563 3.815 18.443 1.00 49.34 78 GLU A C 1
ATOM 621 O O . GLU A 1 78 ? -22.513 3.936 19.243 1.00 49.34 78 GLU A O 1
#

Sequence (78 aa):
MSLHDNLAQKAREKGKTASEFTKASQNHANATWVFLIIAGIVWYFWGWKWALMPIVLGLITVLQSISSTMIAQRLKNE

Mean predicted aligned error: 9.59 Å

pLDDT: mean 73.53, std 7.37, range [49.34, 88.06]

Solvent-accessible surface area (backbone atoms only — not comparable to full-atom values): 3970 Å² total; per-residue (Å²): 133,56,76,58,54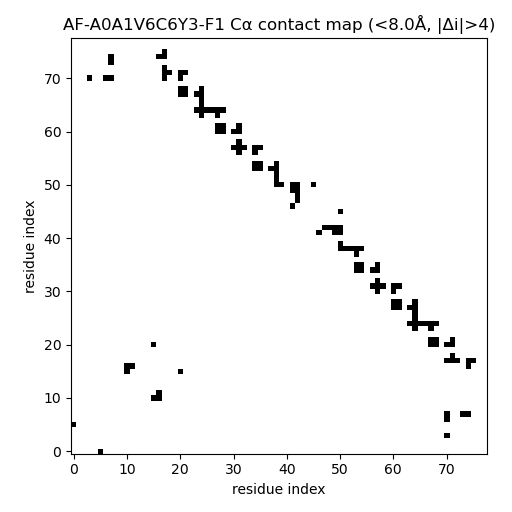,56,49,45,51,54,32,50,78,68,74,53,52,42,67,57,32,42,52,49,15,52,52,26,48,52,48,22,52,52,25,48,52,51,18,52,53,37,27,74,78,69,33,69,82,62,16,49,61,36,44,54,54,21,52,54,26,45,54,50,16,55,54,27,42,55,39,20,52,53,63,68,76,108

Nearest PDB structures (foldseek):
  6tz5-assembly1_AA  TM=9.236E-01  e=2.726E+00  Homo sapiens
  6tz4-assembly1_JB  TM=7.827E-01  e=2.172E+00  Homo sapiens
  6e8g-assembly1_T  TM=9.282E-01  e=4.541E+00  Homo sapiens
  5los-assembly1_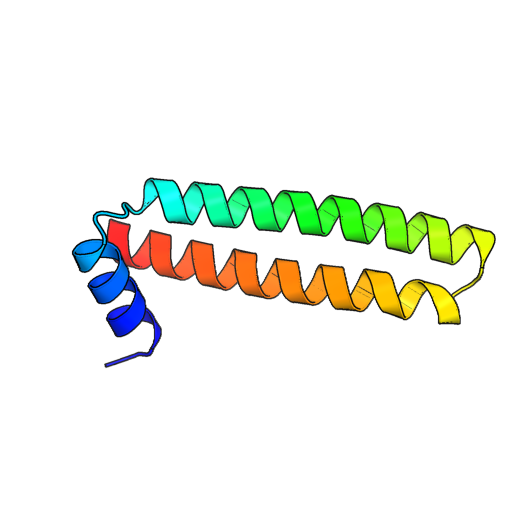A  TM=5.060E-01  e=4.054E+00  Serendipita indica DSM 11827